Protein AF-A0A2H0LMQ2-F1 (afdb_monomer)

Secondary structure (DSSP, 8-state):
-TTTTS--HHHHHHHHHHHHHHHHHHTTT--HHHHHHT--TTT-GGGS--TTTT---SHHHHHHHHHHHHHHHHHHHHHHHTTT-HHHHHHHHHHHHHHHHHHHHHHHHHHTS-S--

Solvent-accessible surface area (backbone atoms only — not comparable to full-atom values): 6748 Å² total; per-residue (Å²): 91,48,60,81,71,64,64,30,64,71,56,39,49,52,54,50,53,49,53,51,52,50,50,61,55,46,56,75,80,46,52,73,66,59,58,56,74,70,57,53,72,89,76,38,87,78,62,67,77,57,82,67,76,82,61,68,84,26,64,55,52,52,47,53,52,52,50,50,53,51,43,51,53,28,49,52,52,17,59,60,26,53,80,76,38,59,70,56,13,51,49,29,48,54,51,40,55,50,47,54,53,50,49,61,66,43,43,68,64,49,69,68,49,70,77,77,108

Radius of gyration: 16.26 Å; Cα contacts (8 Å, |Δi|>4): 72; chains: 1; bounding box: 32×34×43 Å

Foldseek 3Di:
DCCPQLVPVVLVVVVVVLVVLVVVLCCVPDDPVNVVVPDDQVPDPCVDDDPCVPDDQAPLSVVVVVLVVLLVVLVVVLVVCVVPPPVSSVSSVVSSVVSVVSCVVCVVSSVPDDSHD

Structure (mmCIF, N/CA/C/O backbone):
data_AF-A0A2H0LMQ2-F1
#
_entry.id   AF-A0A2H0LMQ2-F1
#
loop_
_atom_site.group_PDB
_atom_site.id
_atom_site.type_symbol
_atom_site.label_atom_id
_atom_site.label_alt_id
_atom_site.label_comp_id
_atom_site.label_asym_id
_atom_site.label_entity_id
_atom_site.label_seq_id
_atom_site.pdbx_PDB_ins_code
_atom_site.Cartn_x
_atom_site.Cartn_y
_atom_site.Cartn_z
_atom_site.occupancy
_atom_site.B_iso_or_equiv
_atom_site.auth_seq_id
_atom_site.auth_comp_id
_atom_site.auth_asym_id
_atom_site.auth_atom_id
_atom_site.pdbx_PDB_model_num
ATOM 1 N N . VAL A 1 1 ? -12.439 1.236 5.804 1.00 84.50 1 VAL A N 1
ATOM 2 C CA . VAL A 1 1 ? -11.971 1.693 7.136 1.00 84.50 1 VAL A CA 1
ATOM 3 C C . VAL A 1 1 ? -11.880 3.216 7.253 1.00 84.50 1 VAL A C 1
ATOM 5 O O . VAL A 1 1 ? -12.738 3.778 7.908 1.00 84.50 1 VAL A O 1
ATOM 8 N N . ALA A 1 2 ? -10.941 3.921 6.602 1.00 86.94 2 ALA A N 1
ATOM 9 C CA . ALA A 1 2 ? -10.754 5.368 6.836 1.00 86.94 2 ALA A CA 1
ATOM 10 C C . ALA A 1 2 ? -12.003 6.246 6.597 1.00 86.94 2 ALA A C 1
ATOM 12 O O . ALA A 1 2 ? -12.247 7.167 7.364 1.00 86.94 2 ALA A O 1
ATOM 13 N N . ARG A 1 3 ? -12.791 5.957 5.552 1.00 89.81 3 ARG A N 1
ATOM 14 C CA . ARG A 1 3 ? -14.018 6.703 5.226 1.00 89.81 3 ARG A CA 1
ATOM 15 C C . ARG A 1 3 ? -15.244 6.244 6.015 1.00 89.81 3 ARG A C 1
ATOM 17 O O . ARG A 1 3 ? -16.021 7.075 6.435 1.00 89.81 3 ARG A O 1
ATOM 24 N N . PHE A 1 4 ? -15.423 4.933 6.158 1.00 88.62 4 PHE A N 1
ATOM 25 C CA . PHE A 1 4 ? -16.679 4.354 6.652 1.00 88.62 4 PHE A CA 1
ATOM 26 C C . PHE A 1 4 ? -16.652 3.971 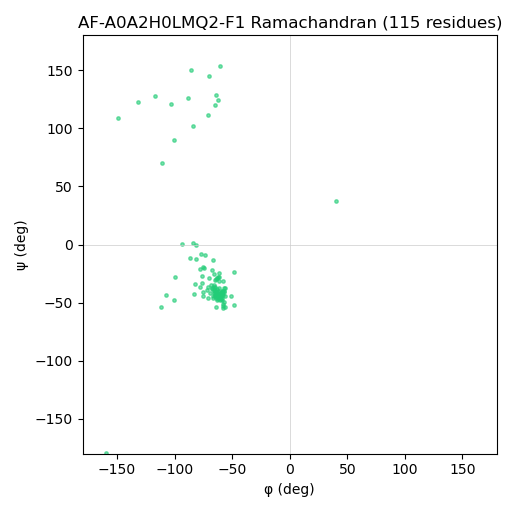8.134 1.00 88.62 4 PHE A C 1
ATOM 28 O O . PHE A 1 4 ? -17.692 3.978 8.766 1.00 88.62 4 PHE A O 1
ATOM 35 N N . VAL A 1 5 ? -15.479 3.634 8.680 1.00 90.12 5 VAL A N 1
ATOM 36 C CA . VAL A 1 5 ? -15.325 3.228 10.091 1.00 90.12 5 VAL A CA 1
ATOM 37 C C . VAL A 1 5 ? -14.786 4.392 10.916 1.00 90.12 5 VAL A C 1
ATOM 39 O O . VAL A 1 5 ? -15.314 4.709 11.967 1.00 90.12 5 VAL A O 1
ATOM 42 N N . LEU A 1 6 ? -13.737 5.058 10.424 1.00 88.06 6 LEU A N 1
ATOM 43 C CA . LEU A 1 6 ? -13.122 6.185 11.132 1.00 88.06 6 LEU A CA 1
ATOM 44 C C . LEU A 1 6 ? -13.782 7.542 10.843 1.00 88.06 6 LEU A C 1
ATOM 46 O O . LEU A 1 6 ? -13.379 8.526 11.457 1.00 88.06 6 LEU A O 1
ATOM 50 N N . ASP A 1 7 ? -14.660 7.619 9.835 1.00 89.56 7 ASP A N 1
ATOM 51 C CA . ASP A 1 7 ? -15.187 8.868 9.253 1.00 89.56 7 ASP A CA 1
ATOM 52 C C . ASP A 1 7 ? -14.129 9.991 9.106 1.00 89.56 7 ASP A C 1
ATOM 54 O O . ASP A 1 7 ? -14.343 11.183 9.331 1.00 89.56 7 ASP A O 1
ATOM 58 N N . HIS A 1 8 ? -12.900 9.605 8.746 1.00 91.38 8 HIS A N 1
ATOM 59 C CA . HIS A 1 8 ? -11.749 10.494 8.809 1.00 91.38 8 HIS A CA 1
ATOM 60 C C . HIS A 1 8 ? -11.405 11.058 7.430 1.00 91.38 8 HIS A C 1
ATOM 62 O O . HIS A 1 8 ? -10.573 10.512 6.692 1.00 91.38 8 HIS A O 1
ATOM 68 N N . ARG A 1 9 ? -12.012 12.206 7.095 1.00 91.81 9 ARG A N 1
ATOM 69 C CA . ARG A 1 9 ? -11.886 12.859 5.774 1.00 91.81 9 ARG A CA 1
ATOM 70 C C . ARG A 1 9 ? -10.442 13.039 5.304 1.00 91.81 9 ARG A C 1
ATOM 72 O O . ARG A 1 9 ? -10.140 12.724 4.155 1.00 91.81 9 ARG A O 1
ATOM 79 N N . LYS A 1 10 ? -9.536 13.485 6.185 1.00 91.69 10 LYS A N 1
ATOM 80 C CA . LYS A 1 10 ? -8.119 13.699 5.829 1.00 91.69 10 LYS A CA 1
ATOM 81 C C . LYS A 1 10 ? -7.430 12.398 5.405 1.00 91.69 10 LYS A C 1
ATOM 83 O O . LYS A 1 10 ? -6.750 12.380 4.389 1.00 91.69 10 LYS A O 1
ATOM 88 N N . PHE A 1 11 ? -7.676 11.291 6.109 1.00 89.38 11 PHE A N 1
ATOM 89 C CA . PHE A 1 11 ? -7.081 9.999 5.739 1.00 89.38 11 PHE A CA 1
ATOM 90 C C . PHE A 1 11 ? -7.673 9.460 4.442 1.00 89.38 11 PHE A C 1
ATOM 92 O O . PHE A 1 11 ? -6.935 8.987 3.584 1.00 89.38 11 PHE A O 1
ATOM 99 N N . ALA A 1 12 ? -8.990 9.569 4.256 1.00 91.88 12 ALA A N 1
ATOM 100 C CA . ALA A 1 12 ? -9.616 9.171 3.000 1.00 91.88 12 ALA A CA 1
ATOM 101 C C . ALA A 1 12 ? -9.041 9.957 1.802 1.00 91.88 12 ALA A C 1
ATOM 103 O O . ALA A 1 12 ? -8.770 9.370 0.753 1.00 91.88 12 ALA A O 1
ATOM 104 N N . ALA A 1 13 ? -8.803 11.261 1.972 1.00 92.75 13 ALA A N 1
ATOM 105 C CA . ALA A 1 13 ? -8.172 12.104 0.960 1.00 92.75 13 ALA A CA 1
ATOM 106 C C . ALA A 1 13 ? -6.704 11.719 0.704 1.00 92.75 13 ALA A C 1
ATOM 108 O O . ALA A 1 13 ? -6.310 11.581 -0.454 1.00 92.75 13 ALA A O 1
ATOM 109 N N . GLU A 1 14 ? -5.914 11.478 1.754 1.00 92.38 14 GLU A N 1
ATOM 110 C CA . GLU A 1 14 ? -4.523 11.021 1.631 1.00 92.38 14 GLU A CA 1
ATOM 111 C C . GLU A 1 14 ? -4.425 9.691 0.874 1.00 92.38 14 GLU A C 1
ATOM 113 O O . GLU A 1 14 ? -3.643 9.587 -0.072 1.00 92.38 14 GLU A O 1
ATOM 118 N N . PHE A 1 15 ? -5.266 8.703 1.204 1.00 91.44 15 PHE A N 1
ATOM 119 C CA . PHE A 1 15 ? -5.318 7.432 0.474 1.00 91.44 15 PHE A CA 1
ATOM 120 C C . PHE A 1 15 ? -5.754 7.613 -0.984 1.00 91.44 15 PHE A C 1
ATOM 122 O O . PHE A 1 15 ? -5.207 6.965 -1.879 1.00 91.44 15 PHE A O 1
ATOM 129 N N . LYS A 1 16 ? -6.703 8.519 -1.261 1.00 92.00 16 LYS A N 1
ATOM 130 C CA . LYS A 1 16 ? -7.106 8.841 -2.638 1.00 92.00 16 LYS A CA 1
ATOM 131 C C . LYS A 1 16 ? -5.939 9.434 -3.431 1.00 92.00 16 LYS A C 1
ATOM 133 O O . LYS A 1 16 ? -5.695 8.994 -4.553 1.00 92.00 16 LYS A O 1
ATOM 138 N N . ALA A 1 17 ? -5.218 10.398 -2.860 1.00 93.25 17 ALA A N 1
ATOM 139 C CA . ALA A 1 17 ? -4.048 11.006 -3.491 1.00 93.25 17 ALA A CA 1
ATOM 140 C C . ALA A 1 17 ? -2.935 9.975 -3.722 1.00 93.25 17 ALA A C 1
ATOM 142 O O . ALA A 1 17 ? -2.309 9.952 -4.781 1.00 93.25 17 ALA A O 1
ATOM 143 N N . PHE A 1 18 ? -2.735 9.077 -2.758 1.00 91.94 18 PHE A N 1
ATOM 144 C CA . PHE A 1 18 ? -1.778 7.985 -2.860 1.00 91.94 18 PHE A CA 1
ATOM 145 C C . PHE A 1 18 ? -2.100 7.048 -4.032 1.00 91.94 18 PHE A C 1
ATOM 147 O O . PHE A 1 18 ? -1.237 6.791 -4.868 1.00 91.94 18 PHE A O 1
ATOM 154 N N . ARG A 1 19 ? -3.366 6.632 -4.164 1.00 92.50 19 ARG A N 1
ATOM 155 C CA . ARG A 1 19 ? -3.847 5.827 -5.298 1.00 92.50 19 ARG A CA 1
ATOM 156 C C . ARG A 1 19 ? -3.624 6.523 -6.642 1.00 92.50 19 ARG A C 1
ATOM 158 O O . ARG A 1 19 ? -3.171 5.884 -7.585 1.00 92.50 19 ARG A O 1
ATOM 165 N N . HIS A 1 20 ? -3.908 7.823 -6.734 1.00 93.94 20 HIS A N 1
ATOM 166 C CA . HIS A 1 20 ? -3.633 8.573 -7.963 1.00 93.94 20 HIS A CA 1
ATOM 167 C C . HIS A 1 20 ? -2.145 8.562 -8.314 1.00 93.94 20 HIS A C 1
ATOM 169 O O . HIS A 1 20 ? -1.804 8.327 -9.466 1.00 93.94 20 HIS A O 1
ATOM 175 N N . ARG A 1 21 ? -1.260 8.738 -7.328 1.00 92.44 21 ARG A N 1
ATOM 176 C CA . ARG A 1 21 ? 0.187 8.741 -7.564 1.00 92.44 21 ARG A CA 1
ATOM 177 C C . ARG A 1 21 ? 0.724 7.374 -7.992 1.00 92.44 21 ARG A C 1
ATOM 179 O O . ARG A 1 21 ? 1.580 7.336 -8.871 1.00 92.44 21 ARG A O 1
ATOM 186 N N . ILE A 1 22 ? 0.194 6.279 -7.436 1.00 91.69 22 ILE A N 1
ATOM 187 C CA . ILE A 1 22 ? 0.481 4.916 -7.917 1.00 91.69 22 ILE A CA 1
ATOM 188 C C . ILE A 1 22 ? 0.101 4.793 -9.391 1.00 91.69 22 ILE A C 1
ATOM 190 O O . ILE A 1 22 ? 0.938 4.392 -10.191 1.00 91.69 22 ILE A O 1
ATOM 194 N N . ASN A 1 23 ? -1.120 5.190 -9.762 1.00 91.81 23 ASN A N 1
ATOM 195 C CA . ASN A 1 23 ? -1.573 5.112 -11.152 1.00 91.81 23 ASN A CA 1
ATOM 196 C C . ASN A 1 23 ? -0.707 5.962 -12.086 1.00 91.81 23 ASN A C 1
ATOM 198 O O . ASN A 1 23 ? -0.344 5.507 -13.162 1.00 91.81 23 ASN A O 1
ATOM 202 N N . THR A 1 24 ? -0.339 7.180 -11.681 1.00 93.19 24 THR A N 1
ATOM 203 C CA . THR A 1 24 ? 0.521 8.049 -12.494 1.00 93.19 24 THR A CA 1
ATOM 204 C C . THR A 1 24 ? 1.897 7.435 -12.734 1.00 93.19 24 THR A C 1
ATOM 206 O O . THR A 1 24 ? 2.408 7.548 -13.841 1.00 93.19 24 THR A O 1
ATOM 209 N N . LEU A 1 25 ? 2.505 6.800 -11.727 1.00 90.81 25 LEU A N 1
ATOM 210 C CA . LEU A 1 25 ? 3.787 6.113 -11.904 1.00 90.81 25 LEU A CA 1
ATOM 211 C C . LEU A 1 25 ? 3.632 4.837 -12.735 1.00 90.81 25 LEU A C 1
ATOM 213 O O . LEU A 1 25 ? 4.398 4.629 -13.666 1.00 90.81 25 LEU A O 1
ATOM 217 N N . GLY A 1 26 ? 2.620 4.020 -12.438 1.00 88.56 26 GLY A N 1
ATOM 218 C CA . GLY A 1 26 ? 2.357 2.773 -13.153 1.00 88.56 26 GLY A CA 1
ATOM 219 C C . GLY A 1 26 ? 2.101 2.999 -14.640 1.00 88.56 26 GLY A C 1
ATOM 220 O O . GLY A 1 26 ? 2.701 2.319 -15.462 1.00 88.56 26 GLY A O 1
ATOM 221 N N . ASN A 1 27 ? 1.312 4.015 -14.992 1.00 91.06 27 ASN A N 1
ATOM 222 C CA . ASN A 1 27 ? 0.981 4.334 -16.384 1.00 91.06 27 ASN A CA 1
ATOM 223 C C . ASN A 1 27 ? 2.178 4.820 -17.217 1.00 91.06 27 ASN A C 1
ATOM 225 O O . ASN A 1 27 ? 2.065 4.901 -18.436 1.00 91.06 27 ASN A O 1
ATOM 229 N N . LYS A 1 28 ? 3.307 5.170 -16.588 1.00 90.25 28 LYS A N 1
ATOM 230 C CA . LYS A 1 28 ? 4.549 5.484 -17.311 1.00 90.25 28 LYS A CA 1
ATOM 231 C C . LYS A 1 28 ? 5.291 4.233 -17.782 1.00 90.25 28 LYS A C 1
ATOM 233 O O . LYS A 1 28 ? 6.108 4.344 -18.684 1.00 90.25 28 LYS A O 1
ATOM 238 N N . ILE A 1 29 ? 5.022 3.079 -17.169 1.00 85.50 29 ILE A N 1
ATOM 239 C CA . ILE A 1 29 ? 5.664 1.798 -17.500 1.00 85.50 29 ILE A CA 1
ATOM 240 C C . ILE A 1 29 ? 4.683 0.875 -18.219 1.00 85.50 29 ILE A C 1
ATOM 242 O O . ILE A 1 29 ? 5.032 0.230 -19.201 1.00 85.50 29 ILE A O 1
ATOM 246 N N . TYR A 1 30 ? 3.445 0.811 -17.737 1.00 87.50 30 TYR A N 1
ATOM 247 C CA . TYR A 1 30 ? 2.461 -0.167 -18.173 1.00 87.50 30 TYR A CA 1
ATOM 248 C C . TYR A 1 30 ? 1.270 0.526 -18.832 1.00 87.50 30 TYR A C 1
ATOM 250 O O . TYR A 1 30 ? 0.648 1.411 -18.241 1.00 87.50 30 TYR A O 1
ATOM 258 N N . SER A 1 31 ? 0.910 0.094 -20.041 1.00 89.69 31 SER A N 1
ATOM 259 C CA . SER A 1 31 ? -0.326 0.533 -20.691 1.00 89.69 31 SER A CA 1
ATOM 260 C C . SER A 1 31 ? -1.510 -0.343 -20.253 1.00 89.69 31 SER A C 1
ATOM 262 O O . SER A 1 31 ? -1.330 -1.536 -19.989 1.00 89.69 31 SER A O 1
ATOM 264 N N . PRO A 1 32 ? -2.745 0.191 -20.207 1.00 87.56 32 PRO A N 1
ATOM 265 C CA . PRO A 1 32 ? -3.923 -0.614 -19.886 1.00 87.56 32 PRO A CA 1
ATOM 266 C C . PRO A 1 32 ? -4.115 -1.818 -20.819 1.00 87.56 32 PRO A C 1
ATOM 268 O O . PRO A 1 32 ? -4.500 -2.884 -20.351 1.00 87.56 32 PRO A O 1
ATOM 271 N N . ALA A 1 33 ? -3.814 -1.665 -22.114 1.00 90.62 33 ALA A N 1
ATOM 272 C CA . ALA A 1 33 ? -3.919 -2.746 -23.093 1.00 90.62 33 ALA A CA 1
ATOM 273 C C . ALA A 1 33 ? -2.937 -3.888 -22.791 1.00 90.62 33 ALA A C 1
ATOM 275 O O . ALA A 1 33 ? -3.349 -5.043 -22.743 1.00 90.62 33 ALA A O 1
ATOM 276 N N . LEU A 1 34 ? -1.674 -3.561 -22.491 1.00 88.50 34 LEU A N 1
ATOM 277 C CA . LEU A 1 34 ? -0.663 -4.548 -22.100 1.00 88.50 34 LEU A CA 1
ATOM 278 C C . LEU A 1 34 ? -1.068 -5.287 -20.817 1.00 88.50 34 LEU A C 1
ATOM 280 O O . LEU A 1 34 ? -0.963 -6.504 -20.734 1.00 88.50 34 LEU A O 1
ATOM 284 N N . LEU A 1 35 ? -1.572 -4.563 -19.814 1.00 88.31 35 LEU A N 1
ATOM 285 C CA . LEU A 1 35 ? -2.013 -5.171 -18.554 1.00 88.31 35 LEU A CA 1
ATOM 286 C C . LEU A 1 35 ? -3.216 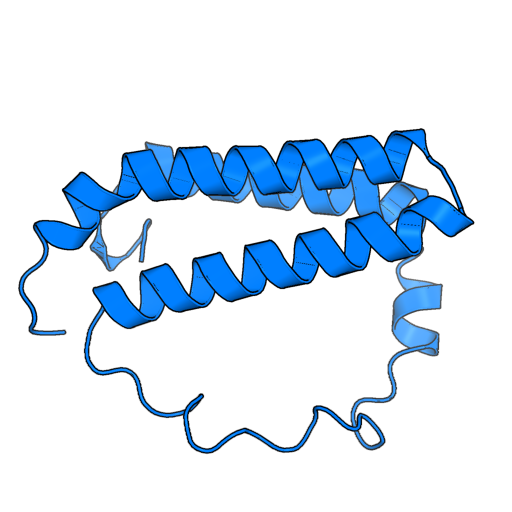-6.110 -18.724 1.00 88.31 35 LEU A C 1
ATOM 288 O O . LEU A 1 35 ? -3.380 -7.031 -17.925 1.00 88.31 35 LEU A O 1
ATOM 292 N N . LEU A 1 36 ? -4.088 -5.847 -19.700 1.00 90.19 36 LEU A N 1
ATOM 293 C CA . LEU A 1 36 ? -5.222 -6.717 -20.015 1.00 90.19 36 LEU A CA 1
ATOM 294 C C . LEU A 1 36 ? -4.773 -7.970 -20.763 1.00 90.19 36 LEU A C 1
ATOM 296 O O . LEU A 1 36 ? -5.200 -9.059 -20.397 1.00 90.19 36 LEU A O 1
ATOM 300 N N . ASP A 1 37 ? -3.889 -7.815 -21.746 1.00 91.06 37 ASP A N 1
ATOM 301 C CA . ASP A 1 37 ? -3.316 -8.922 -22.516 1.00 91.06 37 ASP A CA 1
ATOM 302 C C . ASP A 1 37 ? -2.581 -9.932 -21.616 1.00 91.06 37 ASP A C 1
ATOM 304 O O . ASP A 1 37 ? -2.767 -11.141 -21.718 1.00 91.06 37 ASP A O 1
ATOM 308 N N . GLN A 1 38 ? -1.831 -9.430 -20.633 1.00 88.94 38 GLN A N 1
ATOM 309 C CA . GLN A 1 38 ? -1.067 -10.259 -19.697 1.00 88.94 38 GLN A CA 1
ATOM 310 C C . GLN A 1 38 ? -1.906 -10.823 -18.531 1.00 88.94 38 GLN A C 1
ATOM 312 O O . GLN A 1 38 ? -1.384 -11.527 -17.665 1.00 88.94 38 GLN A O 1
ATOM 317 N N . ARG A 1 39 ? -3.213 -10.529 -18.457 1.00 88.50 39 ARG A N 1
ATOM 318 C CA . ARG A 1 39 ? -4.072 -10.969 -17.347 1.00 88.50 39 ARG A CA 1
ATOM 319 C C . ARG A 1 39 ? -4.582 -12.394 -17.566 1.00 88.50 39 ARG A C 1
ATOM 321 O O . ARG A 1 39 ? -5.597 -12.604 -18.222 1.00 88.50 39 ARG A O 1
ATOM 328 N N . GLN A 1 40 ? -3.973 -13.364 -16.888 1.00 88.31 40 GLN A N 1
ATOM 329 C CA . GLN A 1 40 ? -4.401 -14.770 -16.921 1.00 88.31 40 GLN A CA 1
ATOM 330 C C . GLN A 1 40 ? -4.991 -15.244 -15.585 1.00 88.31 40 GLN A C 1
ATOM 332 O O . GLN A 1 40 ? -4.422 -16.076 -14.889 1.00 88.31 40 GLN A O 1
ATOM 337 N N . ALA A 1 41 ? -6.178 -14.744 -15.229 1.00 84.94 41 ALA A N 1
ATOM 338 C CA . ALA A 1 41 ? -6.786 -15.004 -13.916 1.00 84.94 41 ALA A CA 1
ATOM 339 C C . ALA A 1 41 ? -7.077 -16.492 -13.622 1.00 84.94 41 ALA A C 1
ATOM 341 O O . ALA A 1 41 ? -7.052 -16.900 -12.465 1.00 84.94 41 ALA A O 1
ATOM 342 N N . LEU A 1 42 ? -7.379 -17.301 -14.645 1.00 84.62 42 LEU A N 1
ATOM 343 C CA . LEU A 1 42 ? -7.674 -18.731 -14.470 1.00 84.62 42 LEU A CA 1
ATOM 344 C C . LEU A 1 42 ? -6.415 -19.572 -14.223 1.00 84.62 42 LEU A C 1
ATOM 346 O O . LEU A 1 42 ? -6.492 -20.552 -13.487 1.00 84.62 42 LEU A O 1
ATOM 350 N N . GLY A 1 43 ? -5.287 -19.181 -14.822 1.00 83.56 43 GLY A N 1
ATOM 351 C CA . GLY A 1 43 ? -3.988 -19.843 -14.670 1.00 83.56 43 GLY A CA 1
ATOM 352 C C . GLY A 1 43 ? -3.105 -19.234 -13.578 1.00 83.56 43 GLY A C 1
ATOM 353 O O . GLY A 1 43 ? -1.986 -19.696 -13.381 1.00 83.56 43 GLY A O 1
ATOM 354 N N . ASP A 1 44 ? -3.583 -18.198 -12.884 1.00 81.62 44 ASP A N 1
ATOM 355 C CA . ASP A 1 44 ? -2.828 -17.517 -11.836 1.00 81.62 44 ASP A CA 1
ATOM 356 C C . ASP A 1 44 ? -2.566 -18.473 -10.663 1.00 81.62 44 ASP A C 1
ATOM 358 O O . ASP A 1 44 ? -3.491 -18.980 -10.022 1.00 81.62 44 ASP A O 1
ATOM 362 N N . VAL A 1 45 ? -1.289 -18.709 -10.364 1.00 80.12 45 VAL A N 1
ATOM 363 C CA . VAL A 1 45 ? -0.851 -19.566 -9.252 1.00 80.12 45 VAL A CA 1
ATOM 364 C C . VAL A 1 45 ? -1.320 -19.044 -7.888 1.00 80.12 45 VAL A C 1
ATOM 366 O O . VAL A 1 45 ? -1.493 -19.824 -6.954 1.00 80.12 45 VAL A O 1
ATOM 369 N N . GLY A 1 46 ? -1.582 -17.739 -7.776 1.00 74.50 46 GLY A N 1
ATOM 370 C CA . GLY A 1 46 ? -2.151 -17.076 -6.605 1.00 74.50 46 GLY A CA 1
ATOM 371 C C . GLY A 1 46 ? -3.679 -17.131 -6.523 1.00 74.50 46 GLY A C 1
ATOM 372 O O . GLY A 1 46 ? -4.245 -16.594 -5.574 1.00 74.50 46 GLY A O 1
ATOM 373 N N . ARG A 1 47 ? -4.373 -17.775 -7.476 1.00 76.44 47 ARG A N 1
ATOM 374 C CA . ARG A 1 47 ? -5.845 -17.915 -7.475 1.00 76.44 47 ARG A CA 1
ATOM 375 C C . ARG A 1 47 ? -6.371 -18.696 -6.269 1.00 76.44 47 ARG A C 1
ATOM 377 O O . ARG A 1 47 ? -7.523 -18.516 -5.871 1.00 76.44 47 ARG A O 1
ATOM 384 N N . LEU A 1 48 ? -5.570 -19.606 -5.719 1.00 73.06 48 LEU A N 1
ATOM 385 C CA . LEU A 1 48 ? -5.956 -20.374 -4.542 1.00 73.06 48 LEU A CA 1
ATOM 386 C C . LEU A 1 48 ? -5.959 -19.457 -3.319 1.00 73.06 48 LEU A C 1
ATOM 388 O O . LEU A 1 48 ? -4.912 -19.011 -2.855 1.00 73.06 48 LEU A O 1
ATOM 392 N N . ASN A 1 49 ? -7.151 -19.196 -2.784 1.00 63.94 49 ASN A N 1
ATOM 393 C CA . ASN A 1 49 ? -7.285 -18.435 -1.552 1.00 63.94 49 ASN A CA 1
ATOM 394 C C . ASN A 1 49 ? -6.594 -19.188 -0.410 1.00 63.94 49 ASN A C 1
ATOM 396 O O . ASN A 1 49 ? -6.954 -20.322 -0.085 1.00 63.94 49 ASN A O 1
ATOM 400 N N . SER A 1 50 ? -5.659 -18.528 0.264 1.00 63.81 50 SER A N 1
ATOM 401 C CA . SER A 1 50 ? -5.177 -18.993 1.561 1.00 63.81 50 SER A CA 1
ATOM 402 C C . SER A 1 50 ? -6.345 -18.938 2.550 1.00 63.81 50 SER A C 1
ATOM 404 O O . SER A 1 50 ? -6.969 -17.887 2.694 1.00 63.81 50 SER A O 1
ATOM 406 N N . CYS A 1 51 ? -6.633 -20.022 3.282 1.00 56.22 51 CYS A N 1
ATOM 407 C CA . CYS A 1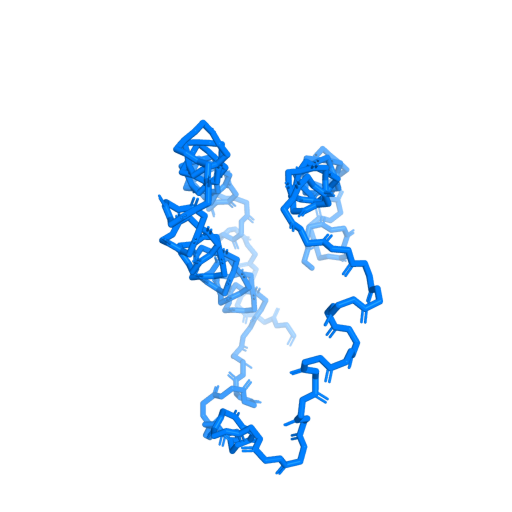 51 ? -7.720 -20.089 4.280 1.00 56.22 51 CYS A CA 1
ATOM 408 C C . CYS A 1 51 ? -7.751 -18.908 5.280 1.00 56.22 51 CYS A C 1
ATOM 410 O O . CYS A 1 51 ? -8.798 -18.603 5.848 1.00 56.22 51 CYS A O 1
ATOM 412 N N . GLY A 1 52 ? -6.617 -18.232 5.500 1.00 60.59 52 GLY A N 1
ATOM 413 C CA . GLY A 1 52 ? -6.514 -17.038 6.342 1.00 60.59 52 GLY A CA 1
ATOM 414 C C . GLY A 1 52 ? -7.061 -15.743 5.724 1.00 60.59 52 GLY A C 1
ATOM 415 O O . GLY A 1 52 ? -7.368 -14.816 6.466 1.00 60.59 52 GLY A O 1
ATOM 416 N N . GLU A 1 53 ? -7.230 -15.642 4.400 1.00 63.12 53 GLU A N 1
ATOM 417 C CA . GLU A 1 53 ? -7.734 -14.413 3.763 1.00 63.12 53 GLU A CA 1
ATOM 418 C C . GLU A 1 53 ? -9.212 -14.138 4.055 1.00 63.12 53 GLU A C 1
ATOM 420 O O . GLU A 1 53 ? -9.612 -12.969 4.113 1.00 63.12 53 GLU A O 1
ATOM 425 N N . LEU A 1 54 ? -9.988 -15.204 4.278 1.00 67.75 54 LEU A N 1
ATOM 426 C CA . LEU A 1 54 ? -11.424 -15.161 4.562 1.00 67.75 54 LEU A CA 1
ATOM 427 C C . LEU A 1 54 ? -11.743 -14.855 6.032 1.00 67.75 54 LEU A C 1
ATOM 429 O O . LEU A 1 54 ? -12.889 -14.552 6.354 1.00 67.75 54 LEU A O 1
ATOM 433 N N . LYS A 1 55 ? -10.753 -14.918 6.930 1.00 72.88 55 LYS A N 1
ATOM 434 C CA . LYS A 1 55 ? -10.949 -14.666 8.361 1.00 72.88 55 LYS A CA 1
ATOM 435 C C . LYS A 1 55 ? -10.432 -13.279 8.727 1.00 72.88 55 LYS A C 1
ATOM 437 O O . LYS A 1 55 ? -9.257 -12.966 8.549 1.00 72.88 55 LYS A O 1
ATOM 442 N N . ARG A 1 56 ? -11.322 -12.439 9.251 1.00 83.56 56 ARG A N 1
ATOM 443 C CA . ARG A 1 56 ? -11.015 -11.119 9.819 1.00 83.56 56 ARG A CA 1
ATOM 444 C C . ARG A 1 56 ? -11.707 -11.041 11.168 1.00 83.56 56 ARG A C 1
ATOM 446 O O . ARG A 1 56 ? -12.914 -11.246 11.199 1.00 83.56 56 ARG A O 1
ATOM 453 N N . ALA A 1 57 ? -10.972 -10.794 12.251 1.00 84.38 57 ALA A N 1
ATOM 454 C CA . ALA A 1 57 ? -11.593 -10.771 13.572 1.00 84.38 57 ALA A CA 1
ATOM 455 C C . ALA A 1 57 ? -12.260 -9.419 13.858 1.00 84.38 57 ALA A C 1
ATOM 457 O O . ALA A 1 57 ? -13.293 -9.385 14.511 1.00 84.38 57 ALA A O 1
ATOM 458 N N . ASN A 1 58 ? -11.703 -8.310 13.353 1.00 87.56 58 ASN A N 1
ATOM 459 C CA . ASN A 1 58 ? -12.240 -6.966 13.591 1.00 87.56 58 ASN A CA 1
ATOM 460 C C . ASN A 1 58 ? -11.768 -5.931 12.545 1.00 87.56 58 ASN A C 1
ATOM 462 O O . ASN A 1 58 ? -10.998 -6.220 11.620 1.00 87.56 58 ASN A O 1
ATOM 466 N N . TYR A 1 59 ? -12.205 -4.676 12.701 1.00 88.50 59 TYR A N 1
ATOM 467 C CA . TYR A 1 59 ? -11.823 -3.572 11.813 1.00 88.50 59 TYR A CA 1
ATOM 468 C C . TYR A 1 59 ? -10.322 -3.241 11.827 1.00 88.50 59 TYR A C 1
ATOM 470 O O . TYR A 1 59 ? -9.806 -2.767 10.806 1.00 88.50 59 TYR A O 1
ATOM 478 N N . LYS A 1 60 ? -9.618 -3.484 12.943 1.00 90.19 60 LYS A N 1
ATOM 479 C CA . LYS A 1 60 ? -8.166 -3.268 13.060 1.00 90.19 60 LYS A CA 1
ATOM 480 C C . LYS A 1 60 ? -7.431 -4.249 12.151 1.00 90.19 60 LYS A C 1
ATOM 482 O O . LYS A 1 60 ? -6.613 -3.820 11.338 1.00 90.19 60 LYS A O 1
ATOM 487 N N . ASP A 1 61 ? -7.812 -5.522 12.181 1.00 88.50 61 ASP A N 1
ATOM 488 C CA . ASP A 1 61 ? -7.239 -6.559 11.318 1.00 88.50 61 ASP A CA 1
ATOM 489 C C . ASP A 1 61 ? -7.443 -6.248 9.837 1.00 88.50 61 ASP A C 1
ATOM 491 O O . ASP A 1 61 ? -6.519 -6.373 9.030 1.00 88.50 61 ASP A O 1
ATOM 495 N N . VAL A 1 62 ? -8.651 -5.806 9.464 1.00 89.81 62 VAL A N 1
ATOM 496 C CA . VAL A 1 62 ? -8.953 -5.394 8.085 1.00 89.81 62 VAL A CA 1
ATOM 497 C C . VAL A 1 62 ? -8.070 -4.217 7.672 1.00 89.81 62 VAL A C 1
ATOM 499 O O . VAL A 1 62 ? -7.556 -4.186 6.552 1.00 89.81 62 VAL A O 1
ATOM 502 N N . PHE A 1 63 ? -7.877 -3.239 8.559 1.00 90.94 63 PHE A N 1
ATOM 503 C CA . PHE A 1 63 ? -7.034 -2.082 8.279 1.00 90.94 63 PHE A CA 1
ATOM 504 C C . PHE A 1 63 ? -5.571 -2.471 8.064 1.00 90.94 63 PHE A C 1
ATOM 506 O O . PHE A 1 63 ? -5.007 -2.146 7.016 1.00 90.94 63 PHE A O 1
ATOM 513 N N . PHE A 1 64 ? -4.971 -3.188 9.017 1.00 90.62 64 PHE A N 1
ATOM 514 C CA . PHE A 1 64 ? -3.560 -3.561 8.948 1.00 90.62 64 PHE A CA 1
ATOM 515 C C . PHE A 1 64 ? -3.281 -4.504 7.786 1.00 90.62 64 PHE A C 1
ATOM 517 O O . PHE A 1 64 ? -2.317 -4.294 7.054 1.00 90.62 64 PHE A O 1
ATOM 524 N N . ALA A 1 65 ? -4.148 -5.481 7.525 1.00 89.44 65 ALA A N 1
ATOM 525 C CA . ALA A 1 65 ? -3.948 -6.366 6.387 1.00 89.44 65 ALA A CA 1
ATOM 526 C C . ALA A 1 65 ? -4.062 -5.654 5.037 1.00 89.44 65 ALA A C 1
ATOM 528 O O . ALA A 1 65 ? -3.298 -5.956 4.123 1.00 89.44 65 ALA A O 1
ATOM 529 N N . ASN A 1 66 ? -4.962 -4.675 4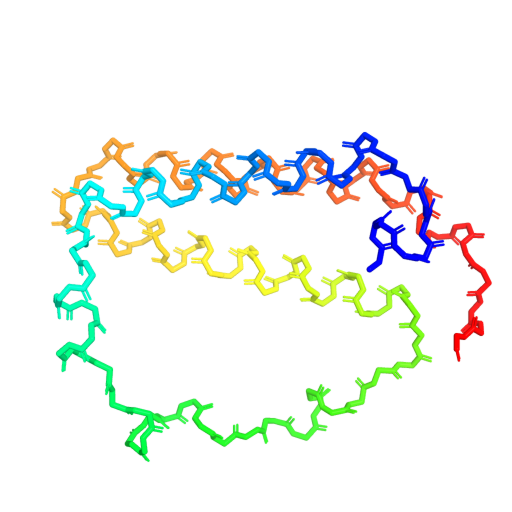.902 1.00 91.56 66 ASN A N 1
ATOM 530 C CA . ASN A 1 66 ? -5.013 -3.855 3.693 1.00 91.56 66 ASN A CA 1
ATOM 531 C C . ASN A 1 66 ? -3.733 -3.030 3.520 1.00 91.56 66 ASN A C 1
ATOM 533 O O . ASN A 1 66 ? -3.221 -2.942 2.406 1.00 91.56 66 ASN A O 1
ATOM 537 N N . LEU A 1 67 ? -3.176 -2.475 4.602 1.00 93.31 67 LEU A N 1
ATOM 538 C CA . LEU A 1 67 ? -1.888 -1.781 4.538 1.00 93.31 67 LEU A CA 1
ATOM 539 C C . LEU A 1 67 ? -0.741 -2.721 4.163 1.00 93.31 67 LEU A C 1
ATOM 541 O O . LEU A 1 67 ? 0.092 -2.339 3.344 1.00 93.31 67 LEU A O 1
ATOM 545 N N . GLN A 1 68 ? -0.706 -3.945 4.698 1.00 91.81 68 GLN A N 1
ATOM 546 C CA . GLN A 1 68 ? 0.286 -4.950 4.303 1.00 91.81 68 GLN A CA 1
ATOM 547 C C . GLN A 1 68 ? 0.196 -5.278 2.812 1.00 91.81 68 GLN A C 1
ATOM 549 O O . GLN A 1 68 ? 1.199 -5.186 2.113 1.00 91.81 68 GLN A O 1
ATOM 554 N N . ARG A 1 69 ? -1.007 -5.523 2.279 1.00 90.50 69 ARG A N 1
ATOM 555 C CA . ARG A 1 69 ? -1.187 -5.761 0.836 1.00 90.50 69 ARG A CA 1
ATOM 556 C C . ARG A 1 69 ? -0.710 -4.593 -0.023 1.00 90.50 69 ARG A C 1
ATOM 558 O O . ARG A 1 69 ? -0.088 -4.817 -1.057 1.00 90.50 69 ARG A O 1
ATOM 565 N N . VAL A 1 70 ? -0.964 -3.350 0.396 1.00 93.62 70 VAL A N 1
ATOM 566 C CA . VAL A 1 70 ? -0.452 -2.162 -0.310 1.00 93.62 70 VAL A CA 1
ATOM 567 C C . VAL A 1 70 ? 1.077 -2.126 -0.274 1.00 93.62 70 VAL A C 1
ATOM 569 O O . VAL A 1 70 ? 1.694 -1.860 -1.302 1.00 93.62 70 VAL A O 1
ATOM 572 N N . LYS A 1 71 ? 1.699 -2.409 0.877 1.00 95.50 71 LYS A N 1
ATOM 573 C CA . LYS A 1 71 ? 3.163 -2.452 1.015 1.00 95.50 71 LYS A CA 1
ATOM 574 C C . LYS A 1 71 ? 3.797 -3.506 0.112 1.00 95.50 71 LYS A C 1
ATOM 576 O O . LYS A 1 71 ? 4.747 -3.173 -0.594 1.00 95.50 71 LYS A O 1
ATOM 581 N N . GLU A 1 72 ? 3.247 -4.718 0.086 1.00 93.75 72 GLU A N 1
ATOM 582 C CA . GLU A 1 72 ? 3.726 -5.792 -0.790 1.00 93.75 72 GLU A CA 1
ATOM 583 C C . GLU A 1 72 ? 3.512 -5.448 -2.267 1.00 93.75 72 GLU A C 1
ATOM 585 O O . GLU A 1 72 ? 4.440 -5.553 -3.062 1.00 93.75 72 GLU A O 1
ATOM 590 N N . SER A 1 73 ? 2.343 -4.908 -2.630 1.00 93.88 73 SER A N 1
ATOM 591 C CA . SER A 1 73 ? 2.069 -4.471 -4.009 1.00 93.88 73 SER A CA 1
ATOM 592 C C . SER A 1 73 ? 3.067 -3.407 -4.476 1.00 93.88 73 SER A C 1
ATOM 594 O O . SER A 1 73 ? 3.573 -3.464 -5.592 1.00 93.88 73 SER A O 1
ATOM 596 N N . LEU A 1 74 ? 3.389 -2.435 -3.617 1.00 96.88 74 LEU A N 1
ATOM 597 C CA . LEU A 1 74 ? 4.386 -1.409 -3.922 1.00 96.88 74 LEU A CA 1
ATOM 598 C C . LEU A 1 74 ? 5.798 -1.976 -4.009 1.00 96.88 74 LEU A C 1
ATOM 600 O O . LEU A 1 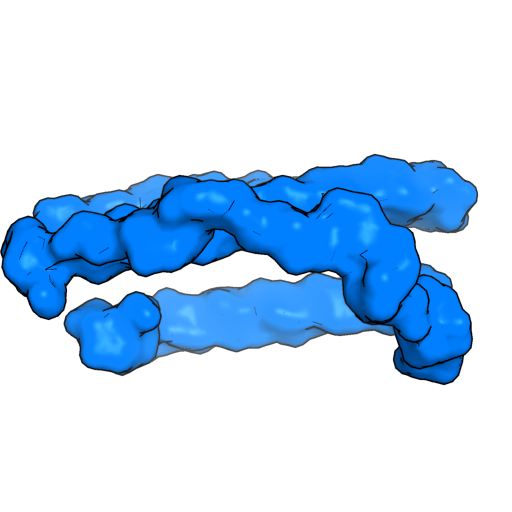74 ? 6.574 -1.489 -4.822 1.00 96.88 74 LEU A O 1
ATOM 604 N N . ARG A 1 75 ? 6.136 -2.979 -3.191 1.00 95.81 75 ARG A N 1
ATOM 605 C CA . ARG A 1 75 ? 7.430 -3.660 -3.267 1.00 95.81 75 ARG A CA 1
ATOM 606 C C . ARG A 1 75 ? 7.576 -4.405 -4.590 1.00 95.81 75 ARG A C 1
ATOM 608 O O . ARG A 1 75 ? 8.611 -4.280 -5.229 1.00 95.81 75 ARG A O 1
ATOM 615 N N . VAL A 1 76 ? 6.535 -5.115 -5.022 1.00 95.00 76 VAL A N 1
ATOM 616 C CA . VAL A 1 76 ? 6.497 -5.766 -6.337 1.00 95.00 76 VAL A CA 1
ATOM 617 C C . VAL A 1 76 ? 6.702 -4.720 -7.436 1.00 95.00 76 VAL A C 1
ATOM 619 O O . VAL A 1 76 ? 7.632 -4.839 -8.226 1.00 95.00 76 VAL A O 1
ATOM 622 N N . LEU A 1 77 ? 5.914 -3.640 -7.439 1.00 95.50 77 LEU A N 1
ATOM 623 C CA . LEU A 1 77 ? 6.063 -2.567 -8.429 1.00 95.50 77 LEU A CA 1
ATOM 624 C C . LEU A 1 77 ? 7.457 -1.920 -8.395 1.00 95.50 77 LEU A C 1
ATOM 626 O O . LEU A 1 77 ? 8.013 -1.648 -9.454 1.00 95.50 77 LEU A O 1
ATOM 630 N N . GLU A 1 78 ? 8.037 -1.699 -7.214 1.00 96.75 78 GLU A N 1
ATOM 631 C CA . GLU A 1 78 ? 9.407 -1.201 -7.034 1.00 96.75 78 GLU A CA 1
ATOM 632 C C . GLU A 1 78 ? 10.429 -2.128 -7.702 1.00 96.75 78 GLU A C 1
ATOM 634 O O . GLU A 1 78 ? 11.202 -1.654 -8.530 1.00 96.75 78 GLU A O 1
ATOM 639 N N . GLU A 1 79 ? 10.422 -3.425 -7.381 1.00 95.44 79 GLU A N 1
ATOM 640 C CA . GLU A 1 79 ? 11.385 -4.399 -7.913 1.00 95.44 79 GLU A CA 1
ATOM 641 C C . GLU A 1 79 ? 11.266 -4.559 -9.434 1.00 95.44 79 GLU A C 1
ATOM 643 O O . GLU A 1 79 ? 12.268 -4.441 -10.136 1.00 95.44 79 GLU A O 1
ATOM 648 N N . PHE A 1 80 ? 10.050 -4.735 -9.963 1.00 93.19 80 PHE A N 1
ATOM 649 C CA . PHE A 1 80 ? 9.8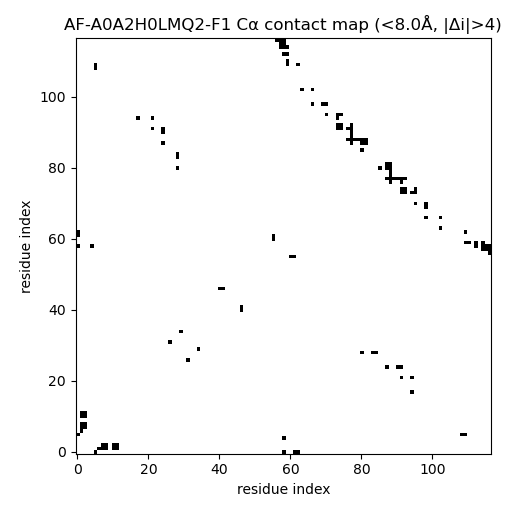45 -4.881 -11.408 1.00 93.19 80 PHE A CA 1
ATOM 650 C C . PHE A 1 80 ? 10.204 -3.605 -12.179 1.00 93.19 80 PHE A C 1
ATOM 652 O O . PHE A 1 80 ? 10.778 -3.681 -13.263 1.00 93.19 80 PHE A O 1
ATOM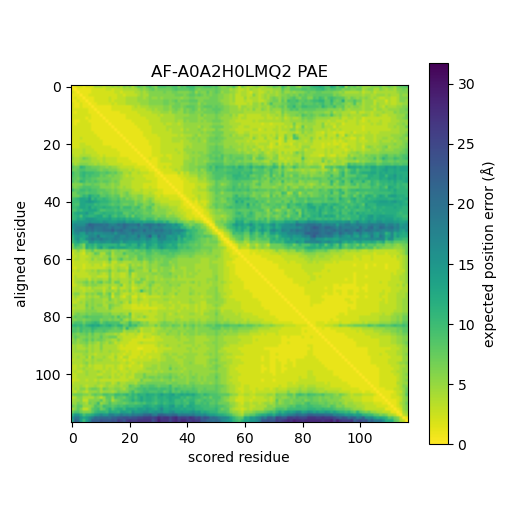 659 N N . SER A 1 81 ? 9.954 -2.424 -11.605 1.00 94.19 81 SER A N 1
ATOM 660 C CA . SER A 1 81 ? 10.304 -1.159 -12.263 1.00 94.19 81 SER A CA 1
ATOM 661 C C . SER A 1 81 ? 11.812 -0.943 -12.376 1.00 94.19 81 SER A C 1
ATOM 663 O O . SER A 1 81 ? 12.229 -0.207 -13.263 1.00 94.19 81 SER A O 1
ATOM 665 N N . LYS A 1 82 ? 12.649 -1.586 -11.545 1.00 92.56 82 LYS A N 1
ATOM 666 C CA . LYS A 1 82 ? 14.119 -1.486 -11.671 1.00 92.56 82 LYS A CA 1
ATOM 667 C C . LYS A 1 82 ? 14.625 -2.010 -13.014 1.00 92.56 82 LYS A C 1
ATOM 669 O O . LYS A 1 82 ? 15.658 -1.543 -13.477 1.00 92.56 82 LYS A O 1
ATOM 674 N N . LEU A 1 83 ? 13.900 -2.951 -13.624 1.00 92.25 83 LEU A N 1
ATOM 675 C CA . LEU A 1 83 ? 14.228 -3.506 -14.938 1.00 92.25 83 LEU A CA 1
ATOM 676 C C . LEU A 1 83 ? 13.918 -2.534 -16.085 1.00 92.25 83 LEU A C 1
ATOM 678 O O . LEU A 1 83 ? 14.438 -2.709 -17.180 1.00 92.25 83 LEU A O 1
ATOM 682 N N . SER A 1 84 ? 13.054 -1.542 -15.855 1.00 89.44 84 SER A N 1
ATOM 683 C CA . SER A 1 84 ? 12.581 -0.611 -16.888 1.00 89.44 84 SER A CA 1
ATOM 684 C C . SER A 1 84 ? 13.091 0.815 -16.673 1.00 89.44 84 SER A C 1
ATOM 686 O O . SER A 1 84 ? 13.687 1.395 -17.573 1.00 89.44 84 SER A O 1
ATOM 688 N N . ASP A 1 85 ? 12.865 1.387 -15.487 1.00 93.00 85 ASP A N 1
ATOM 689 C CA . ASP A 1 85 ? 13.220 2.767 -15.146 1.00 93.00 85 ASP A CA 1
ATOM 690 C C . ASP A 1 85 ? 13.551 2.896 -13.638 1.00 93.00 85 ASP A C 1
ATOM 692 O O . ASP A 1 85 ? 12.648 2.871 -12.782 1.00 93.00 85 ASP A O 1
ATOM 696 N N . PRO A 1 86 ? 14.837 3.095 -13.280 1.00 93.81 86 PRO A N 1
ATOM 697 C CA . PRO A 1 86 ? 15.269 3.289 -11.896 1.00 93.81 86 PRO A CA 1
ATOM 698 C C . PRO A 1 86 ? 14.609 4.477 -11.179 1.00 93.81 86 PRO A C 1
ATOM 700 O O . PRO A 1 86 ? 14.402 4.425 -9.962 1.00 93.81 86 PRO A O 1
ATOM 703 N N . ALA A 1 87 ? 14.251 5.548 -11.894 1.00 94.44 87 ALA A N 1
ATOM 704 C CA . ALA A 1 87 ? 13.588 6.706 -11.303 1.00 94.44 87 ALA A CA 1
ATOM 705 C C . ALA A 1 87 ? 12.145 6.373 -10.896 1.00 94.44 87 ALA A C 1
ATOM 707 O O . ALA A 1 87 ? 11.675 6.811 -9.839 1.00 94.44 87 ALA A O 1
ATOM 708 N N . ILE A 1 88 ? 11.447 5.551 -11.683 1.00 94.00 88 ILE A N 1
ATOM 709 C CA . ILE A 1 88 ? 10.105 5.077 -11.324 1.00 94.00 88 ILE A CA 1
ATOM 710 C C . ILE A 1 88 ? 10.174 4.069 -10.172 1.00 94.00 88 ILE A C 1
ATOM 712 O O . ILE A 1 88 ? 9.370 4.165 -9.239 1.00 94.00 88 ILE A O 1
ATOM 716 N N . ALA A 1 89 ? 11.174 3.181 -10.161 1.00 96.12 89 ALA A N 1
ATOM 717 C CA . ALA A 1 89 ? 11.433 2.297 -9.023 1.00 96.12 89 ALA A CA 1
ATOM 718 C C . ALA A 1 89 ? 11.640 3.094 -7.721 1.00 96.12 89 ALA A C 1
ATOM 720 O O . ALA A 1 89 ? 11.022 2.797 -6.695 1.00 96.12 89 ALA A O 1
ATOM 721 N N . LEU A 1 90 ? 12.427 4.177 -7.771 1.00 96.88 90 LEU A N 1
ATOM 722 C CA . LEU A 1 90 ? 12.593 5.089 -6.638 1.00 96.88 90 LEU A CA 1
ATOM 723 C C . LEU A 1 90 ? 11.265 5.746 -6.227 1.00 96.88 90 LEU A C 1
ATOM 725 O O . LEU A 1 90 ? 10.999 5.907 -5.034 1.00 96.88 90 LEU A O 1
ATOM 729 N N . GLY A 1 91 ? 10.403 6.082 -7.188 1.00 97.06 91 GLY A N 1
ATOM 730 C CA . GLY A 1 91 ? 9.050 6.572 -6.930 1.00 97.06 91 GLY A CA 1
ATOM 731 C C . GLY A 1 91 ? 8.194 5.578 -6.134 1.00 97.06 91 GLY A C 1
ATOM 732 O O . GLY A 1 91 ? 7.585 5.962 -5.131 1.00 97.06 91 GLY A O 1
ATOM 733 N N . PHE A 1 92 ? 8.181 4.299 -6.521 1.00 97.50 92 PHE A N 1
ATOM 734 C CA . PHE A 1 92 ? 7.471 3.250 -5.776 1.00 97.50 92 PHE A CA 1
ATOM 735 C C . PHE A 1 92 ? 8.071 3.005 -4.392 1.00 97.50 92 PHE A C 1
ATOM 737 O O . PHE A 1 92 ? 7.319 2.886 -3.420 1.00 97.50 92 PHE A O 1
ATOM 744 N N . LYS A 1 93 ? 9.403 3.055 -4.267 1.00 96.94 93 LYS A N 1
ATOM 745 C CA . LYS A 1 93 ? 10.085 3.020 -2.969 1.00 96.94 93 LYS A CA 1
ATOM 746 C C . LYS A 1 93 ? 9.590 4.147 -2.064 1.00 96.94 93 LYS A C 1
ATOM 748 O O . LYS A 1 93 ? 9.112 3.889 -0.964 1.00 96.94 93 LYS A O 1
ATOM 753 N N . GLN A 1 94 ? 9.620 5.397 -2.526 1.00 97.19 94 GLN A N 1
ATOM 754 C CA . GLN A 1 94 ? 9.139 6.547 -1.746 1.00 97.19 94 GLN A CA 1
ATOM 755 C C . GLN A 1 94 ? 7.672 6.390 -1.323 1.00 97.19 94 GLN A C 1
ATOM 757 O O . GLN A 1 94 ? 7.314 6.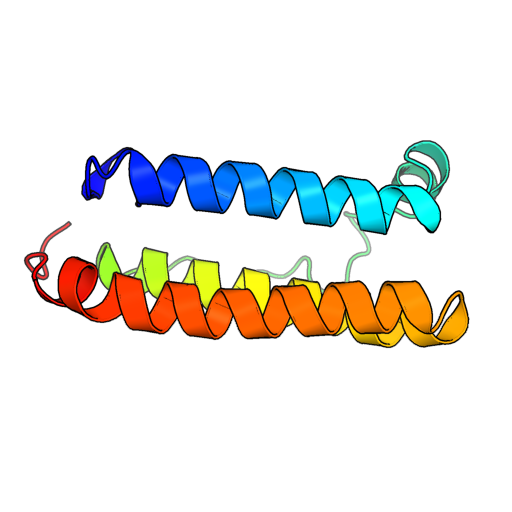699 -0.184 1.00 97.19 94 GLN A O 1
ATOM 762 N N . LEU A 1 95 ? 6.821 5.880 -2.219 1.00 96.56 95 LEU A N 1
ATOM 763 C CA . LEU A 1 95 ? 5.429 5.578 -1.897 1.00 96.56 95 LEU A CA 1
ATOM 764 C C . LEU A 1 95 ? 5.331 4.526 -0.786 1.00 96.56 95 LEU A C 1
ATOM 766 O O . LEU A 1 95 ? 4.599 4.749 0.176 1.00 96.56 95 LEU A O 1
ATOM 770 N N . ARG A 1 96 ? 6.100 3.435 -0.855 1.00 96.38 96 ARG A N 1
ATOM 771 C CA . ARG A 1 96 ? 6.119 2.391 0.182 1.00 96.38 96 ARG A CA 1
ATOM 772 C C . ARG A 1 96 ? 6.507 2.952 1.551 1.00 96.38 96 ARG A C 1
ATOM 774 O O . ARG A 1 96 ? 5.820 2.672 2.530 1.00 96.38 96 ARG A O 1
ATOM 781 N N . TYR A 1 97 ? 7.514 3.824 1.618 1.00 95.44 97 TYR A N 1
ATOM 782 C CA . TYR A 1 97 ? 7.884 4.497 2.871 1.00 95.44 97 TYR A CA 1
ATOM 783 C C . TYR A 1 97 ? 6.790 5.438 3.387 1.00 95.44 97 TYR A C 1
ATOM 785 O O . TYR A 1 97 ? 6.525 5.492 4.586 1.00 95.44 97 TYR A O 1
ATOM 793 N N . LYS A 1 98 ? 6.081 6.130 2.493 1.00 95.00 98 LYS A N 1
ATOM 794 C CA . LYS A 1 98 ? 4.936 6.956 2.886 1.00 95.00 98 LYS A CA 1
ATOM 795 C C . LYS A 1 98 ? 3.786 6.123 3.467 1.00 95.00 98 LYS A C 1
ATOM 797 O O . LYS A 1 98 ? 3.076 6.622 4.336 1.00 95.00 98 LYS A O 1
ATOM 802 N N . VAL A 1 99 ? 3.618 4.865 3.049 1.00 94.81 99 VAL A N 1
ATOM 803 C CA . VAL A 1 99 ? 2.649 3.950 3.679 1.00 94.81 99 VAL A CA 1
ATOM 804 C C . VAL A 1 99 ? 3.043 3.636 5.117 1.00 94.81 99 VAL A C 1
ATOM 806 O O . VAL A 1 99 ? 2.161 3.660 5.967 1.00 94.81 99 VAL A O 1
ATOM 809 N N . TYR A 1 100 ? 4.332 3.433 5.419 1.00 93.62 100 TYR A N 1
ATOM 810 C CA . TYR A 1 100 ? 4.791 3.252 6.806 1.00 93.62 100 TYR A CA 1
ATOM 811 C C . TYR A 1 100 ? 4.439 4.457 7.686 1.00 93.62 100 TYR A C 1
ATOM 813 O O . TYR A 1 100 ? 3.949 4.304 8.804 1.00 93.62 100 TYR A O 1
ATOM 821 N N . GLU A 1 101 ? 4.613 5.669 7.160 1.00 93.62 101 GLU A N 1
ATOM 822 C CA . GLU A 1 101 ? 4.243 6.893 7.875 1.00 93.62 101 GLU A CA 1
ATOM 823 C C . GLU A 1 101 ? 2.729 7.009 8.093 1.00 93.62 101 GLU A C 1
ATOM 825 O O . GLU A 1 101 ? 2.278 7.381 9.179 1.00 93.62 101 GLU A O 1
ATOM 830 N N . ILE A 1 102 ? 1.924 6.672 7.081 1.00 91.12 102 ILE A N 1
ATOM 831 C CA . ILE A 1 102 ? 0.460 6.651 7.205 1.00 91.12 102 ILE A CA 1
ATOM 832 C C . ILE A 1 102 ? 0.027 5.601 8.233 1.00 91.12 102 ILE A C 1
ATOM 834 O O . ILE A 1 102 ? -0.816 5.897 9.076 1.00 91.12 102 ILE A O 1
ATOM 838 N N . GLU A 1 103 ? 0.615 4.406 8.202 1.00 93.44 103 GLU A N 1
ATOM 839 C CA . GLU A 1 103 ? 0.363 3.327 9.160 1.00 93.44 103 GLU A CA 1
ATOM 840 C C . GLU A 1 103 ? 0.636 3.793 10.592 1.00 93.44 103 GLU A C 1
ATOM 842 O O . GLU A 1 103 ? -0.244 3.699 11.449 1.00 93.44 103 GLU A O 1
ATOM 847 N N . LYS A 1 104 ? 1.801 4.406 10.832 1.00 92.19 104 LYS A N 1
ATOM 848 C CA . LYS A 1 104 ? 2.181 4.958 12.139 1.00 92.19 104 LYS A CA 1
ATOM 849 C C . LYS A 1 104 ? 1.213 6.040 12.620 1.00 92.19 104 LYS A C 1
ATOM 851 O O . LYS A 1 104 ? 0.812 6.043 13.784 1.00 92.19 104 LYS A O 1
ATOM 856 N N . LYS A 1 105 ? 0.805 6.957 11.737 1.00 90.56 105 LYS A N 1
ATOM 857 C CA . LYS A 1 105 ? -0.168 8.018 12.062 1.00 90.56 105 LYS A CA 1
ATOM 858 C C . LYS A 1 105 ? -1.560 7.457 12.340 1.00 90.56 105 LYS A C 1
ATOM 860 O O . LYS A 1 105 ? -2.261 7.956 13.220 1.00 90.56 105 LYS A O 1
ATOM 865 N N . ALA A 1 106 ? -1.968 6.439 11.590 1.00 89.19 106 ALA A N 1
ATOM 866 C CA . ALA A 1 106 ? -3.272 5.814 11.731 1.00 89.19 106 ALA A CA 1
ATOM 867 C C . ALA A 1 106 ? -3.354 4.893 12.953 1.00 89.19 106 ALA A C 1
ATOM 869 O O . ALA A 1 106 ? -4.443 4.764 13.507 1.00 89.19 106 ALA A O 1
ATOM 870 N N . PHE A 1 107 ? -2.229 4.327 13.409 1.00 89.56 107 PHE A N 1
ATOM 871 C CA . PHE A 1 107 ? -2.167 3.394 14.536 1.00 89.56 107 PHE A CA 1
ATOM 872 C C . PHE A 1 107 ? -2.935 3.905 15.754 1.00 89.56 107 PHE A C 1
ATOM 874 O O . PHE A 1 107 ? -3.853 3.241 16.214 1.00 89.56 107 PHE A O 1
ATOM 881 N N . LYS A 1 108 ? -2.668 5.136 16.214 1.00 86.12 108 LYS A N 1
ATOM 882 C CA . LYS A 1 108 ? -3.368 5.705 17.382 1.00 86.12 108 LYS A CA 1
ATOM 883 C C . LYS A 1 108 ? -4.891 5.749 17.210 1.00 86.12 108 LYS A C 1
ATOM 885 O O . LYS A 1 108 ? -5.616 5.516 18.167 1.00 86.12 108 LYS A O 1
ATOM 890 N N . LYS A 1 109 ? -5.377 6.043 15.998 1.00 87.25 109 LYS A N 1
ATOM 891 C CA . LYS A 1 109 ? -6.817 6.140 15.707 1.00 87.25 109 LYS A CA 1
ATOM 892 C C . LYS A 1 109 ? -7.475 4.773 15.559 1.00 87.25 109 LYS A C 1
ATOM 894 O O . LYS A 1 109 ? -8.615 4.606 15.965 1.00 87.25 109 LYS A O 1
ATOM 899 N N . ILE A 1 110 ? -6.763 3.814 14.975 1.00 90.06 110 ILE A N 1
ATOM 900 C CA . ILE A 1 110 ? -7.251 2.448 14.767 1.00 90.06 110 ILE A CA 1
ATOM 901 C C . ILE A 1 110 ? -7.234 1.660 16.076 1.00 90.06 110 ILE A C 1
ATOM 903 O O . ILE A 1 110 ? -8.198 0.965 16.370 1.00 90.06 110 ILE A O 1
ATOM 907 N N . SER A 1 111 ? -6.193 1.807 16.895 1.00 85.31 111 SER A N 1
ATOM 908 C CA . SER A 1 111 ? -6.092 1.132 18.193 1.00 85.31 111 SER A CA 1
ATOM 909 C C . SER A 1 111 ? -7.155 1.601 19.188 1.00 85.31 111 SER A C 1
ATOM 911 O O . SER A 1 111 ? -7.537 0.826 20.056 1.00 85.31 111 SER A O 1
ATOM 913 N N . ALA A 1 112 ? -7.663 2.829 19.030 1.00 86.00 112 ALA A N 1
ATOM 914 C CA . ALA A 1 112 ? -8.758 3.376 19.830 1.00 86.00 112 ALA A CA 1
ATOM 915 C C . ALA A 1 112 ? -10.152 2.849 19.432 1.00 86.00 112 ALA A C 1
ATOM 917 O O . ALA A 1 112 ? -11.121 3.139 20.128 1.00 86.00 112 ALA A O 1
ATOM 918 N N . LEU A 1 113 ? -10.279 2.103 18.326 1.00 84.75 113 LEU A N 1
ATOM 919 C CA . LEU A 1 113 ? -11.539 1.443 17.986 1.00 84.75 113 LEU A CA 1
ATOM 920 C C . LEU A 1 113 ? -11.818 0.295 18.971 1.00 84.75 113 LEU A C 1
ATOM 922 O O . LEU A 1 113 ? -10.874 -0.392 19.378 1.00 84.75 113 LEU A O 1
ATOM 926 N N . PRO A 1 114 ? -13.088 0.044 19.326 1.00 79.88 114 PRO A N 1
ATOM 927 C CA . PRO A 1 114 ? -13.458 -1.168 20.045 1.00 79.88 114 PRO A CA 1
ATOM 928 C C . PRO A 1 114 ? -13.110 -2.413 19.214 1.00 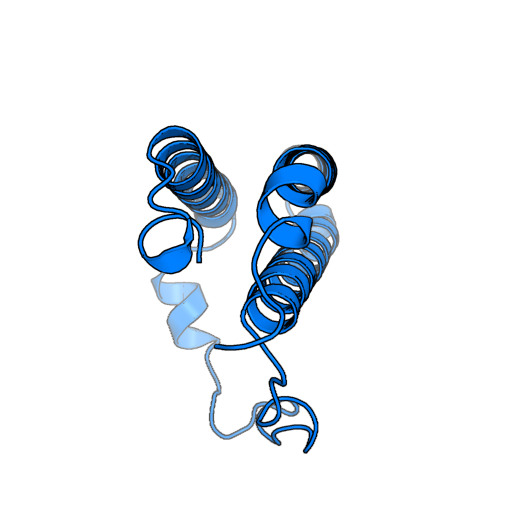79.88 114 PRO A C 1
ATOM 930 O O . PRO A 1 114 ? -13.031 -2.359 17.984 1.00 79.88 114 PRO A O 1
ATOM 933 N N . ASP A 1 115 ? -12.866 -3.534 19.893 1.00 72.12 115 ASP A N 1
ATOM 934 C CA . ASP A 1 115 ? -12.505 -4.802 19.241 1.00 72.12 115 ASP A CA 1
ATOM 935 C C . ASP A 1 115 ? -13.693 -5.477 18.538 1.00 72.12 115 ASP A C 1
ATOM 937 O O . ASP A 1 115 ? -13.497 -6.419 17.774 1.00 72.12 115 ASP A O 1
ATOM 941 N N . SER A 1 116 ? -14.911 -4.972 18.742 1.00 63.97 116 SER A N 1
ATOM 942 C CA . SER A 1 116 ? -16.124 -5.411 18.058 1.00 63.97 116 SER A CA 1
ATOM 943 C C . SER A 1 116 ? -16.344 -4.643 16.752 1.00 63.97 116 SER A C 1
ATOM 945 O O . SER A 1 116 ? -16.391 -3.410 16.728 1.00 63.97 116 SER A O 1
ATOM 947 N N . GLY A 1 117 ? -16.498 -5.396 15.660 1.00 55.41 117 GLY A N 1
ATOM 948 C CA . GLY A 1 117 ? -16.949 -4.910 14.361 1.00 55.41 117 GLY A CA 1
ATOM 949 C C . GLY A 1 117 ? -18.045 -5.774 13.774 1.00 55.41 117 GLY A C 1
ATOM 950 O O . GLY A 1 117 ? -18.166 -6.937 14.211 1.00 55.41 117 GLY A O 1
#

Mean predicted aligned error: 5.82 Å

Sequence (117 aa):
VARFVLDHRKFAAEFKAFRHRINTLGNKIYSPALLLDQRQALGDVGRLNSCGELKRANYKDVFFANLQRVKESLRVLEEFSKLSDPAIALGFKQLRYKVYEIEKKAFKKISALPDSG

pLDDT: mean 88.2, std 8.78, range [55.41, 97.5]